Protein AF-A0A4P8ILK4-F1 (afdb_monomer)

pLDDT: mean 90.53, std 11.46, range [46.41, 98.56]

Structure (mmCIF, N/CA/C/O backbone):
data_AF-A0A4P8ILK4-F1
#
_entry.id   AF-A0A4P8ILK4-F1
#
loop_
_atom_site.group_PDB
_atom_site.id
_atom_site.type_symbol
_atom_site.label_atom_id
_atom_site.label_alt_id
_atom_site.label_comp_id
_atom_site.label_asym_id
_atom_site.label_entity_id
_atom_site.label_seq_id
_atom_site.pdbx_PDB_ins_code
_atom_site.Cartn_x
_atom_site.Cartn_y
_atom_site.Cartn_z
_atom_site.occupancy
_atom_site.B_iso_or_equiv
_atom_site.auth_seq_id
_atom_site.auth_comp_id
_atom_site.auth_asym_id
_atom_site.auth_atom_id
_atom_site.pdbx_PDB_model_num
ATOM 1 N N . MET A 1 1 ? -16.793 13.798 9.198 1.00 87.25 1 MET A N 1
ATOM 2 C CA . MET A 1 1 ? -15.628 13.717 8.285 1.00 87.25 1 MET A CA 1
ATOM 3 C C . MET A 1 1 ? -14.921 12.386 8.518 1.00 87.25 1 MET A C 1
ATOM 5 O O . MET A 1 1 ? -14.859 11.968 9.666 1.00 87.25 1 MET A O 1
ATOM 9 N N . GLN A 1 2 ? -14.453 11.700 7.471 1.00 94.69 2 GLN A N 1
ATOM 10 C CA . GLN A 1 2 ? -13.714 10.430 7.574 1.00 94.69 2 GLN A CA 1
ATOM 11 C C . GLN A 1 2 ? -12.237 10.688 7.248 1.00 94.69 2 GLN A C 1
ATOM 13 O O . GLN A 1 2 ? -11.947 11.325 6.239 1.00 94.69 2 GLN A O 1
ATOM 18 N N . ILE A 1 3 ? -11.320 10.219 8.097 1.00 97.44 3 ILE A N 1
ATOM 19 C CA . ILE A 1 3 ? -9.865 10.368 7.914 1.00 97.44 3 ILE A CA 1
ATOM 20 C C . ILE A 1 3 ? -9.252 8.972 7.788 1.00 97.44 3 ILE A C 1
ATOM 22 O O . ILE A 1 3 ? -9.681 8.052 8.489 1.00 97.44 3 ILE A O 1
ATOM 26 N N . GLY A 1 4 ? -8.285 8.790 6.889 1.00 97.38 4 GLY A N 1
ATOM 27 C CA . GLY A 1 4 ? -7.621 7.509 6.641 1.00 97.38 4 GLY A CA 1
ATOM 28 C C . GLY A 1 4 ? -6.121 7.654 6.385 1.00 97.38 4 GLY A C 1
ATOM 29 O O . GLY A 1 4 ? -5.600 8.764 6.287 1.00 97.38 4 GLY A O 1
ATOM 30 N N . ARG A 1 5 ?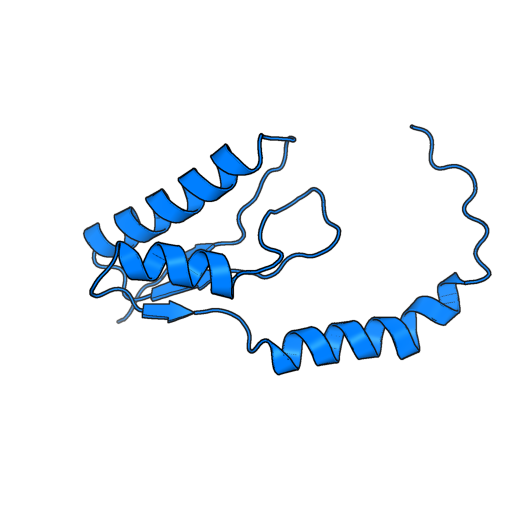 -5.429 6.516 6.279 1.00 97.00 5 ARG A N 1
ATOM 31 C CA . ARG A 1 5 ? -3.986 6.424 6.043 1.00 97.00 5 ARG A CA 1
ATOM 32 C C . ARG A 1 5 ? -3.701 5.771 4.696 1.00 97.00 5 ARG A C 1
ATOM 34 O O . ARG A 1 5 ? -4.091 4.635 4.461 1.00 97.00 5 ARG A O 1
ATOM 41 N N . PHE A 1 6 ? -2.955 6.463 3.845 1.00 96.88 6 PHE A N 1
ATOM 42 C CA . PHE A 1 6 ? -2.328 5.863 2.671 1.00 96.88 6 PHE A CA 1
ATOM 43 C C . PHE A 1 6 ? -0.903 5.417 3.024 1.00 96.88 6 PHE A C 1
ATOM 45 O O . PHE A 1 6 ? -0.154 6.172 3.648 1.00 96.88 6 PHE A O 1
ATOM 52 N N . MET A 1 7 ? -0.541 4.187 2.675 1.00 95.75 7 MET A N 1
ATOM 53 C CA . MET A 1 7 ? 0.746 3.571 2.987 1.00 95.75 7 MET A CA 1
ATOM 54 C C . MET A 1 7 ? 1.482 3.239 1.691 1.00 95.75 7 MET A C 1
ATOM 56 O O . MET A 1 7 ? 1.067 2.367 0.931 1.00 95.75 7 MET A O 1
ATOM 60 N N . THR A 1 8 ? 2.596 3.933 1.467 1.00 93.56 8 THR A N 1
ATOM 61 C CA . THR A 1 8 ? 3.523 3.668 0.357 1.00 93.56 8 THR A CA 1
ATOM 62 C C . THR A 1 8 ? 4.583 2.631 0.704 1.00 93.56 8 THR A C 1
ATOM 64 O O . THR A 1 8 ? 5.287 2.189 -0.184 1.00 93.56 8 THR A O 1
ATOM 67 N N . MET A 1 9 ? 4.704 2.223 1.973 1.00 93.06 9 MET A N 1
ATOM 68 C CA . MET A 1 9 ? 5.704 1.249 2.437 1.00 93.06 9 MET A CA 1
ATOM 69 C C . MET A 1 9 ? 7.157 1.615 2.052 1.00 93.06 9 MET A C 1
ATOM 71 O O . MET A 1 9 ? 7.848 0.795 1.448 1.00 93.06 9 MET A O 1
ATOM 75 N N . PRO A 1 10 ? 7.631 2.839 2.363 1.00 91.31 10 PRO A N 1
ATOM 76 C CA . PRO A 1 10 ? 8.933 3.307 1.904 1.00 91.31 10 PRO A CA 1
ATOM 77 C C . PRO A 1 10 ? 10.087 2.620 2.645 1.00 91.31 10 PRO A C 1
ATOM 79 O O . PRO A 1 10 ? 10.012 2.385 3.855 1.00 91.31 10 PRO A O 1
ATOM 82 N N . ALA A 1 11 ? 11.174 2.387 1.920 1.00 89.50 11 ALA A N 1
ATOM 83 C CA . ALA A 1 11 ? 12.451 1.890 2.415 1.00 89.50 11 ALA A CA 1
ATOM 84 C C . ALA A 1 11 ? 13.585 2.608 1.654 1.00 89.50 11 ALA A C 1
ATOM 86 O O . ALA A 1 11 ? 14.123 2.061 0.698 1.00 89.50 11 ALA A O 1
ATOM 87 N N . PRO A 1 12 ? 13.889 3.873 2.010 1.00 85.56 12 PRO A N 1
ATOM 88 C CA . PRO A 1 12 ? 14.899 4.668 1.308 1.00 85.56 12 PRO A CA 1
ATOM 89 C C . PRO A 1 12 ? 16.298 4.042 1.386 1.00 85.56 12 PRO A C 1
ATOM 91 O O . PRO A 1 12 ? 17.051 4.116 0.419 1.00 85.56 12 PRO A O 1
ATOM 94 N N . GLU A 1 13 ? 16.620 3.380 2.499 1.00 87.06 13 GLU A N 1
ATOM 95 C CA . GLU A 1 13 ? 17.746 2.455 2.594 1.00 87.06 13 GLU A CA 1
ATOM 96 C C . GLU A 1 13 ? 17.252 0.998 2.552 1.00 87.06 13 GLU A C 1
ATOM 98 O O . GLU A 1 13 ? 16.166 0.711 3.073 1.00 87.06 13 GLU A O 1
ATOM 103 N N . PRO A 1 14 ? 18.048 0.055 2.007 1.00 82.31 14 PRO A N 1
ATOM 104 C CA . PRO A 1 14 ? 17.718 -1.363 2.046 1.00 82.31 14 PRO A CA 1
ATOM 105 C C . PRO A 1 14 ? 17.492 -1.849 3.478 1.00 82.31 14 PRO A C 1
ATOM 107 O O . PRO A 1 14 ? 18.304 -1.618 4.378 1.00 82.31 14 PRO A O 1
ATOM 110 N N . ARG A 1 15 ? 16.381 -2.553 3.685 1.00 86.38 15 ARG A N 1
ATOM 111 C CA . ARG A 1 15 ? 16.014 -3.165 4.963 1.00 86.38 15 ARG A CA 1
ATOM 112 C C . ARG A 1 15 ? 15.495 -4.573 4.720 1.00 86.38 15 ARG A C 1
ATOM 114 O O . ARG A 1 15 ? 14.997 -4.843 3.630 1.00 86.38 15 ARG A O 1
ATOM 121 N N . PRO A 1 16 ? 15.577 -5.472 5.712 1.00 90.38 16 PRO A N 1
ATOM 122 C CA . PRO A 1 16 ? 14.957 -6.781 5.595 1.00 90.38 16 PRO A CA 1
ATOM 123 C C . PRO A 1 16 ? 13.459 -6.647 5.306 1.00 90.38 16 PRO A C 1
ATOM 125 O O . PRO A 1 16 ? 12.740 -5.960 6.032 1.00 90.38 16 PRO A O 1
ATOM 128 N N . ASP A 1 17 ? 12.973 -7.353 4.289 1.00 89.38 17 ASP A N 1
ATOM 129 C CA . ASP A 1 17 ? 11.573 -7.309 3.850 1.00 89.38 17 ASP A CA 1
ATOM 130 C C . ASP A 1 17 ? 10.589 -7.539 5.008 1.00 89.38 17 ASP A C 1
ATOM 132 O O . ASP A 1 17 ? 9.568 -6.859 5.129 1.00 89.38 17 ASP A O 1
ATOM 136 N N . ALA A 1 18 ? 10.926 -8.472 5.904 1.00 91.94 18 ALA A N 1
ATOM 137 C CA . ALA A 1 18 ? 10.129 -8.794 7.084 1.00 91.94 18 ALA A CA 1
ATOM 138 C C . ALA A 1 18 ? 9.945 -7.592 8.028 1.00 91.94 18 ALA A C 1
ATOM 140 O O . ALA A 1 18 ? 8.862 -7.421 8.586 1.00 91.94 18 ALA A O 1
ATOM 141 N N . GLU A 1 19 ? 10.965 -6.740 8.178 1.00 93.00 19 GLU A N 1
ATOM 142 C CA . GLU A 1 19 ? 10.896 -5.533 9.009 1.00 93.00 19 GLU A CA 1
ATOM 143 C C . GLU A 1 19 ? 9.892 -4.535 8.420 1.00 93.00 19 GLU A C 1
ATOM 145 O O . GLU A 1 19 ? 9.002 -4.046 9.119 1.00 93.00 19 GLU A O 1
ATOM 150 N N . ILE A 1 20 ? 9.988 -4.274 7.113 1.00 92.81 20 ILE A N 1
ATOM 151 C CA . ILE A 1 20 ? 9.113 -3.323 6.419 1.00 92.81 20 ILE A CA 1
ATOM 152 C C . ILE A 1 20 ? 7.658 -3.802 6.442 1.00 92.81 20 ILE A C 1
ATOM 154 O O . ILE A 1 20 ? 6.749 -3.017 6.727 1.00 92.81 20 ILE A O 1
ATOM 158 N N . LEU A 1 21 ? 7.433 -5.096 6.208 1.00 93.94 21 LEU A N 1
ATOM 159 C CA . LEU A 1 21 ? 6.106 -5.702 6.278 1.00 93.94 21 LEU A CA 1
ATOM 160 C C . LEU A 1 21 ? 5.523 -5.654 7.696 1.00 93.94 21 LEU A C 1
ATOM 162 O O . LEU A 1 21 ? 4.369 -5.246 7.842 1.00 93.94 21 LEU A O 1
ATOM 166 N N . SER A 1 22 ? 6.304 -5.995 8.732 1.00 95.19 22 SER A N 1
ATOM 167 C CA . SER A 1 22 ? 5.860 -5.900 10.136 1.00 95.19 22 SER A CA 1
ATOM 168 C C . SER A 1 22 ? 5.433 -4.478 10.475 1.00 95.19 22 SER A C 1
ATOM 170 O O . SER A 1 22 ? 4.324 -4.256 10.958 1.00 95.19 22 SER A O 1
ATOM 172 N N . ARG A 1 23 ? 6.253 -3.490 10.095 1.00 95.00 23 ARG A N 1
ATOM 173 C CA . ARG A 1 23 ? 5.953 -2.073 10.308 1.00 95.00 23 ARG A CA 1
ATOM 174 C C . ARG A 1 23 ? 4.652 -1.644 9.628 1.00 95.00 23 ARG A C 1
ATOM 176 O O . ARG A 1 23 ? 3.879 -0.885 10.209 1.00 95.00 23 ARG A O 1
ATOM 183 N N . GLY A 1 24 ? 4.390 -2.110 8.406 1.00 96.06 24 GLY A N 1
ATOM 184 C CA . GLY A 1 24 ? 3.132 -1.833 7.704 1.00 96.06 24 GLY A CA 1
ATOM 185 C C . GLY A 1 24 ? 1.909 -2.410 8.418 1.00 96.06 24 GLY A C 1
ATOM 186 O O . GLY A 1 24 ? 0.876 -1.746 8.512 1.00 96.06 24 GLY A O 1
ATOM 187 N N . ILE A 1 25 ? 2.037 -3.623 8.963 1.00 97.38 25 ILE A N 1
ATOM 188 C CA . ILE A 1 25 ? 0.979 -4.276 9.746 1.00 97.38 25 ILE A CA 1
ATOM 189 C C . ILE A 1 25 ? 0.726 -3.500 11.043 1.00 97.38 25 ILE A C 1
ATOM 191 O O . ILE A 1 25 ? -0.420 -3.164 11.341 1.00 97.38 25 ILE A O 1
ATOM 195 N N . GLU A 1 26 ? 1.784 -3.169 11.783 1.00 98.06 26 GLU A N 1
ATOM 196 C CA . GLU A 1 26 ? 1.713 -2.395 13.027 1.00 98.06 26 GLU A CA 1
ATOM 197 C C . GLU A 1 26 ? 1.070 -1.023 12.806 1.00 98.06 26 GLU A C 1
ATOM 199 O O . GLU A 1 26 ? 0.194 -0.621 13.570 1.00 98.06 26 GLU A O 1
ATOM 204 N N . LEU A 1 27 ? 1.430 -0.330 11.719 1.00 97.69 27 LEU A N 1
ATOM 205 C CA . LEU A 1 27 ? 0.818 0.945 11.341 1.00 97.69 27 LEU A CA 1
ATOM 206 C C . LEU A 1 27 ? -0.683 0.816 11.067 1.00 97.69 27 LEU A C 1
ATOM 208 O O . LEU A 1 27 ? -1.446 1.698 11.461 1.00 97.69 27 LEU A O 1
ATOM 212 N N . ALA A 1 28 ? -1.122 -0.257 10.408 1.00 98.38 28 ALA A N 1
ATOM 213 C CA . ALA A 1 28 ? -2.539 -0.475 10.132 1.00 98.38 28 ALA A CA 1
ATOM 214 C C . ALA A 1 28 ? -3.341 -0.794 11.406 1.00 98.38 28 ALA A C 1
ATOM 216 O O . ALA A 1 28 ? -4.448 -0.280 11.580 1.00 98.38 28 ALA A O 1
ATOM 217 N N . VAL A 1 29 ? -2.768 -1.580 12.321 1.00 98.50 29 VAL A N 1
ATOM 218 C CA . VAL A 1 29 ? -3.370 -1.861 13.634 1.00 98.50 29 VAL A CA 1
ATOM 219 C C . VAL A 1 29 ? -3.445 -0.586 14.479 1.00 98.50 29 VAL A C 1
ATOM 221 O O . VAL A 1 29 ? -4.499 -0.273 15.032 1.00 98.50 29 VAL A O 1
ATOM 224 N N . ALA A 1 30 ? -2.367 0.199 14.529 1.00 98.50 30 ALA A N 1
ATOM 225 C CA . ALA A 1 30 ? -2.350 1.481 15.228 1.00 98.50 30 ALA A CA 1
ATOM 226 C C . ALA A 1 30 ? -3.376 2.462 14.637 1.00 98.50 30 ALA A C 1
ATOM 228 O O . ALA A 1 30 ? -4.070 3.159 15.377 1.00 98.50 30 ALA A O 1
ATOM 229 N N . ALA A 1 31 ? -3.528 2.484 13.309 1.00 98.56 31 ALA A N 1
ATOM 230 C CA . ALA A 1 31 ? -4.533 3.305 12.648 1.00 98.56 31 ALA A CA 1
ATOM 231 C C . ALA A 1 31 ? -5.960 2.959 13.113 1.00 98.56 31 ALA A C 1
ATOM 233 O O . ALA A 1 31 ? -6.755 3.857 13.392 1.00 98.56 31 ALA A O 1
ATOM 234 N N . GLU A 1 32 ? -6.280 1.671 13.262 1.00 98.44 32 GLU A N 1
ATOM 235 C CA . GLU A 1 32 ? -7.575 1.242 13.797 1.00 98.44 32 GLU A CA 1
ATOM 236 C C . GLU A 1 32 ? -7.775 1.650 15.264 1.00 98.44 32 GLU A C 1
ATOM 238 O O . GLU A 1 32 ? -8.868 2.086 15.645 1.00 98.44 32 GLU A O 1
ATOM 243 N N . GLN A 1 33 ? -6.738 1.511 16.092 1.00 98.31 33 GLN A N 1
ATOM 244 C CA . GLN A 1 33 ? -6.787 1.888 17.508 1.00 98.31 33 GLN A CA 1
ATOM 245 C C . GLN A 1 33 ? -7.022 3.392 17.689 1.00 98.31 33 GLN A C 1
ATOM 247 O O . GLN A 1 33 ? -7.764 3.796 18.579 1.00 98.31 33 GLN A O 1
ATOM 252 N N . LEU A 1 34 ? -6.456 4.210 16.799 1.00 98.19 34 LEU A N 1
ATOM 253 C CA . LEU A 1 34 ? -6.649 5.661 16.757 1.00 98.19 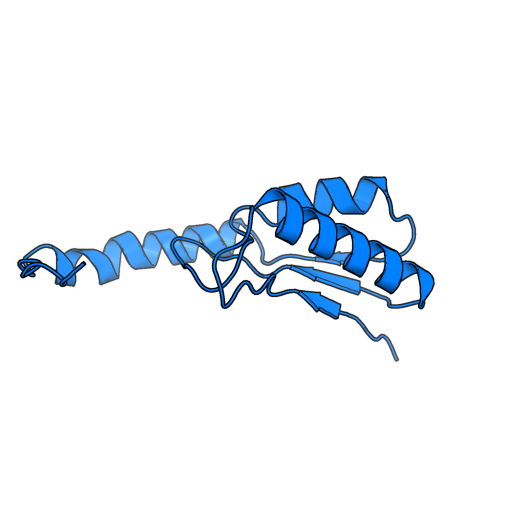34 LEU A CA 1
ATOM 254 C C . LEU A 1 34 ? -7.992 6.089 16.136 1.00 98.19 34 LEU A C 1
ATOM 256 O O . LEU A 1 34 ? -8.280 7.282 16.065 1.00 98.19 34 LEU A O 1
ATOM 260 N N . GLY A 1 35 ? -8.820 5.144 15.678 1.00 98.00 35 GLY A N 1
ATOM 261 C CA . GLY A 1 35 ? -10.141 5.435 15.119 1.00 98.00 35 GLY A CA 1
ATOM 262 C C . GLY A 1 35 ? -10.119 5.968 13.683 1.00 98.00 35 GLY A C 1
ATOM 263 O O . GLY A 1 35 ? -11.091 6.592 13.250 1.00 98.00 35 GLY A O 1
ATOM 264 N N . LEU A 1 36 ? -9.041 5.731 12.923 1.00 98.50 36 LEU A N 1
ATOM 265 C CA . LEU A 1 36 ? -9.029 6.024 11.490 1.00 98.50 36 LEU A CA 1
ATOM 266 C C . LEU A 1 36 ? -10.024 5.123 10.751 1.00 98.50 36 LEU A C 1
ATOM 268 O O . LEU A 1 36 ? -10.255 3.967 11.095 1.00 98.50 36 LEU A O 1
ATOM 272 N N . SER A 1 37 ? -10.610 5.675 9.695 1.00 98.38 37 SER A N 1
ATOM 273 C CA . SER A 1 37 ? -11.668 5.011 8.931 1.00 98.38 37 SER A CA 1
ATOM 274 C C . SER A 1 37 ? -11.138 4.014 7.899 1.00 98.38 37 SER A C 1
ATOM 276 O O . SER A 1 37 ? -11.796 3.011 7.624 1.00 98.38 37 SER A O 1
ATOM 278 N N . HIS A 1 38 ? -9.966 4.289 7.317 1.00 98.19 38 HIS A N 1
ATOM 279 C CA . HIS A 1 38 ? -9.429 3.533 6.189 1.00 98.19 38 HIS A CA 1
ATOM 280 C C . HIS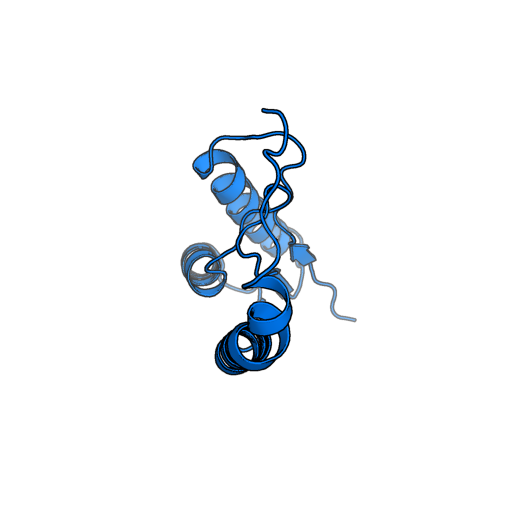 A 1 38 ? -7.906 3.402 6.249 1.00 98.19 38 HIS A C 1
ATOM 282 O O . HIS A 1 38 ? -7.215 4.349 6.633 1.00 98.19 38 HIS A O 1
ATOM 288 N N . VAL A 1 39 ? -7.397 2.277 5.752 1.00 98.19 39 VAL A N 1
ATOM 289 C CA . VAL A 1 39 ? -6.003 2.088 5.337 1.00 98.19 39 VAL A CA 1
ATOM 290 C C . VAL A 1 39 ? -5.980 1.698 3.865 1.00 98.19 39 VAL A C 1
ATOM 292 O O . VAL A 1 39 ? -6.697 0.792 3.445 1.00 98.19 39 VAL A O 1
ATOM 295 N N . TRP A 1 40 ? -5.147 2.385 3.089 1.00 97.50 40 TRP A N 1
ATOM 296 C CA . TRP A 1 40 ? -4.894 2.087 1.684 1.00 97.50 40 TRP A CA 1
ATOM 297 C C . TRP A 1 40 ? -3.429 1.741 1.459 1.00 97.50 40 TRP A C 1
ATOM 299 O O . TRP A 1 40 ? -2.555 2.413 2.004 1.00 97.50 40 TRP A O 1
ATOM 309 N N . LEU A 1 41 ? -3.168 0.731 0.634 1.00 96.88 41 LEU A N 1
ATOM 310 C CA . LEU A 1 41 ? -1.821 0.344 0.221 1.00 96.88 41 LEU A CA 1
ATOM 311 C C . LEU A 1 41 ? -1.566 0.717 -1.239 1.00 96.88 41 LEU A C 1
ATOM 313 O O . LEU A 1 41 ? -2.394 0.455 -2.115 1.00 96.88 41 LEU A O 1
ATOM 317 N N . ALA A 1 42 ? -0.400 1.310 -1.488 1.00 94.19 42 ALA A N 1
ATOM 318 C CA . ALA A 1 42 ? 0.143 1.464 -2.830 1.00 94.19 42 ALA A CA 1
ATOM 319 C C . ALA A 1 42 ? 0.619 0.110 -3.388 1.00 94.19 42 ALA A C 1
ATOM 321 O O . ALA A 1 42 ? 0.859 -0.827 -2.625 1.00 94.19 42 ALA A O 1
ATOM 322 N N . GLU A 1 43 ? 0.774 0.018 -4.710 1.00 93.94 43 GLU A N 1
ATOM 323 C CA . GLU A 1 43 ? 1.376 -1.136 -5.383 1.00 93.94 43 GLU A CA 1
ATOM 324 C C . GLU A 1 43 ? 2.664 -0.708 -6.088 1.00 93.94 43 GLU A C 1
ATOM 326 O O . GLU A 1 43 ? 2.687 0.296 -6.802 1.00 93.94 43 GLU A O 1
ATOM 331 N N . HIS A 1 44 ? 3.736 -1.462 -5.867 1.00 91.56 44 HIS A N 1
ATOM 332 C CA . HIS A 1 44 ? 5.082 -1.135 -6.318 1.00 91.56 44 HIS A CA 1
ATOM 333 C C . HIS A 1 44 ? 5.762 -2.384 -6.877 1.00 91.56 44 HIS A C 1
ATOM 335 O O . HIS A 1 44 ? 5.882 -3.396 -6.188 1.00 91.56 44 HIS A O 1
ATOM 341 N N . HIS A 1 45 ? 6.226 -2.295 -8.124 1.00 89.31 45 HIS A N 1
ATOM 342 C CA . HIS A 1 45 ? 6.955 -3.357 -8.817 1.00 89.31 45 HIS A CA 1
ATOM 343 C C . HIS A 1 45 ? 8.310 -2.823 -9.273 1.00 89.31 45 HIS A C 1
ATOM 345 O O . HIS A 1 45 ? 8.388 -1.687 -9.733 1.00 89.31 45 HIS A O 1
ATOM 351 N N . PHE A 1 46 ? 9.353 -3.648 -9.155 1.00 86.50 46 PHE A N 1
ATOM 352 C CA . PHE A 1 46 ? 10.698 -3.367 -9.683 1.00 86.50 46 PHE A CA 1
ATOM 353 C C . PHE A 1 46 ? 11.307 -2.033 -9.211 1.00 86.50 46 PHE A C 1
ATOM 355 O O . PHE A 1 46 ? 11.928 -1.311 -9.983 1.00 86.50 46 PHE A O 1
ATOM 362 N N . THR A 1 47 ? 11.124 -1.692 -7.933 1.00 85.56 47 THR A N 1
ATOM 363 C CA . THR A 1 47 ? 11.671 -0.474 -7.323 1.00 85.56 47 THR A CA 1
ATOM 364 C C . THR A 1 47 ? 12.412 -0.799 -6.030 1.00 85.56 47 THR A C 1
ATOM 366 O O . THR A 1 47 ? 12.038 -1.724 -5.313 1.00 85.56 47 THR A O 1
ATOM 369 N N . ASN A 1 48 ? 13.449 -0.020 -5.729 1.00 78.75 48 ASN A N 1
ATOM 370 C CA . ASN A 1 48 ? 14.183 -0.041 -4.463 1.00 78.75 48 ASN A CA 1
ATOM 371 C C . ASN A 1 48 ? 13.631 0.958 -3.431 1.00 78.75 48 ASN A C 1
ATOM 373 O O . ASN A 1 48 ? 14.141 1.025 -2.322 1.00 78.75 48 ASN A O 1
ATOM 377 N N . TYR A 1 49 ? 12.613 1.745 -3.786 1.00 81.44 49 TYR A N 1
ATOM 378 C CA . TYR A 1 49 ? 12.088 2.809 -2.931 1.00 81.44 49 TYR A CA 1
ATOM 379 C C . TYR A 1 49 ? 11.036 2.318 -1.928 1.00 81.44 49 TYR A C 1
ATOM 381 O O . TYR A 1 49 ? 10.879 2.904 -0.854 1.00 81.44 49 TYR A O 1
ATOM 389 N N . ALA A 1 50 ? 10.263 1.289 -2.285 1.00 84.94 50 ALA A N 1
ATOM 390 C CA . ALA A 1 50 ? 9.068 0.908 -1.545 1.00 84.94 50 ALA A CA 1
ATOM 391 C C . ALA A 1 50 ? 8.667 -0.562 -1.729 1.00 84.94 50 ALA A C 1
ATOM 393 O O . ALA A 1 50 ? 8.818 -1.137 -2.805 1.00 84.94 50 ALA A O 1
ATOM 394 N N . TYR A 1 51 ? 8.067 -1.138 -0.685 1.00 87.19 51 TYR A N 1
ATOM 395 C CA . TYR A 1 51 ? 7.708 -2.554 -0.603 1.00 87.19 51 TYR A CA 1
ATOM 396 C C . TYR A 1 51 ? 6.196 -2.771 -0.629 1.00 87.19 51 TYR A C 1
ATOM 398 O O . TYR A 1 51 ? 5.538 -2.682 0.404 1.00 87.19 51 TYR A O 1
ATOM 406 N N . SER A 1 52 ? 5.626 -3.101 -1.790 1.00 88.25 52 SER A N 1
ATOM 407 C CA . SER A 1 52 ? 4.228 -3.556 -1.877 1.00 88.25 52 SER A CA 1
ATOM 408 C C . SER A 1 52 ? 3.892 -4.106 -3.270 1.00 88.25 52 SER A C 1
ATOM 410 O O . SER A 1 52 ? 3.098 -3.526 -4.001 1.00 88.25 52 SER A O 1
ATOM 412 N N . SER A 1 53 ? 4.482 -5.227 -3.687 1.00 89.00 53 SER A N 1
ATOM 413 C CA . SER A 1 53 ? 4.158 -5.820 -5.003 1.00 89.00 53 SER A CA 1
ATOM 414 C C . SER A 1 53 ? 2.829 -6.583 -5.020 1.00 89.00 53 SER A C 1
ATOM 416 O O . SER A 1 53 ? 2.299 -6.908 -6.079 1.00 89.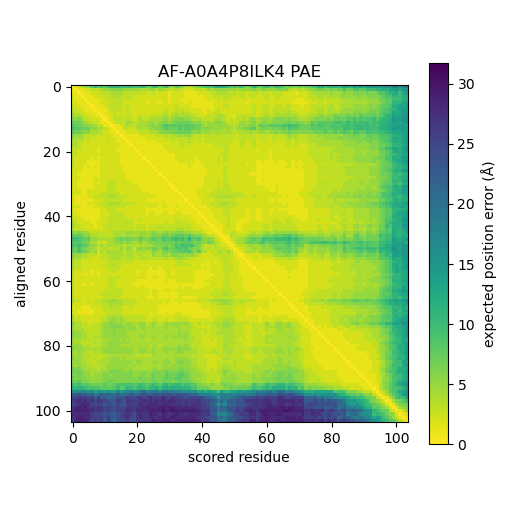00 53 SER A O 1
ATOM 418 N N . ARG A 1 54 ? 2.293 -6.918 -3.838 1.00 90.88 54 ARG A N 1
ATOM 419 C CA . ARG A 1 54 ? 1.084 -7.742 -3.663 1.00 90.88 54 ARG A CA 1
ATOM 420 C C . ARG A 1 54 ? 0.205 -7.174 -2.539 1.00 90.88 54 ARG A C 1
ATOM 422 O O . ARG A 1 54 ? 0.035 -7.837 -1.510 1.00 90.88 54 ARG A O 1
ATOM 429 N N . PRO A 1 55 ? -0.360 -5.962 -2.696 1.00 94.88 55 PRO A N 1
ATOM 430 C CA . PRO A 1 55 ? -1.065 -5.263 -1.620 1.00 94.88 55 PRO A CA 1
ATOM 431 C C . PRO A 1 55 ? -2.232 -6.078 -1.053 1.00 94.88 55 PRO A C 1
ATOM 433 O O . PRO A 1 55 ? -2.423 -6.103 0.157 1.00 94.88 55 PRO A O 1
ATOM 436 N N . LEU A 1 56 ? -2.963 -6.827 -1.888 1.00 95.19 56 LEU A N 1
ATOM 437 C CA . LEU A 1 56 ? -4.080 -7.665 -1.434 1.00 95.19 56 LEU A CA 1
ATOM 438 C C . LEU A 1 56 ? -3.659 -8.751 -0.433 1.00 95.19 56 LEU A C 1
ATOM 440 O O . LEU A 1 56 ? -4.422 -9.067 0.479 1.00 95.19 56 LEU A O 1
ATOM 444 N N . MET A 1 57 ? -2.446 -9.301 -0.552 1.00 94.94 57 MET A N 1
ATOM 445 C CA . MET A 1 57 ? -1.943 -10.280 0.417 1.00 94.94 57 MET A CA 1
ATOM 446 C C . MET A 1 57 ? -1.636 -9.625 1.763 1.00 94.94 57 MET A C 1
ATOM 448 O O . MET A 1 57 ? -2.034 -10.147 2.804 1.00 94.94 57 MET A O 1
ATOM 452 N N . LEU A 1 58 ? -0.994 -8.454 1.746 1.00 95.81 58 LEU A N 1
ATOM 453 C CA . LEU A 1 58 ? -0.720 -7.695 2.964 1.00 95.81 58 LEU A CA 1
ATOM 454 C C . LEU A 1 58 ? -2.023 -7.223 3.631 1.00 95.81 58 LEU A C 1
ATOM 456 O O . LEU A 1 58 ? -2.183 -7.390 4.838 1.00 95.81 58 LEU A O 1
ATOM 460 N N . LEU A 1 59 ? -2.996 -6.731 2.856 1.00 97.44 59 LEU A N 1
ATOM 461 C CA . LEU A 1 59 ? -4.321 -6.370 3.372 1.00 97.44 59 LEU A CA 1
ATOM 462 C C . LEU A 1 59 ? -5.054 -7.571 3.965 1.00 97.44 59 LEU A C 1
ATOM 464 O O . LEU A 1 59 ? -5.678 -7.423 5.006 1.00 97.44 59 LEU A O 1
ATOM 468 N N . SER A 1 60 ? -4.954 -8.756 3.359 1.00 97.38 60 SER A N 1
ATOM 469 C CA . SER A 1 60 ? -5.556 -9.974 3.921 1.00 97.38 60 SER A CA 1
ATOM 470 C C . SER A 1 60 ? -4.970 -10.301 5.299 1.00 97.38 60 SER A C 1
ATOM 472 O O . SER A 1 60 ? -5.688 -10.683 6.219 1.00 97.38 60 SER A O 1
ATOM 474 N N . HIS A 1 61 ? -3.663 -10.097 5.468 1.00 97.06 61 HIS A N 1
ATOM 475 C CA . HIS A 1 61 ? -2.983 -10.301 6.744 1.00 97.06 61 HIS A CA 1
ATOM 476 C C . HIS A 1 61 ? -3.342 -9.239 7.798 1.00 97.06 61 HIS A C 1
ATOM 478 O O . HIS A 1 61 ? -3.449 -9.557 8.986 1.00 97.06 61 HIS A O 1
ATOM 484 N N . ILE A 1 62 ? -3.543 -7.990 7.367 1.00 98.12 62 ILE A N 1
ATOM 485 C CA . ILE A 1 62 ? -4.032 -6.891 8.210 1.00 98.12 62 ILE A CA 1
ATOM 486 C C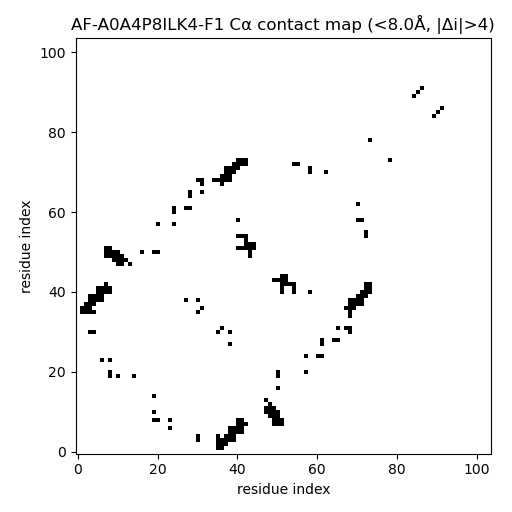 . ILE A 1 62 ? -5.480 -7.153 8.638 1.00 98.12 62 ILE A C 1
ATOM 488 O O . ILE A 1 62 ? -5.782 -7.029 9.818 1.00 98.12 62 ILE A O 1
ATOM 492 N N . ALA A 1 63 ? -6.344 -7.601 7.721 1.00 98.38 63 ALA A N 1
ATOM 493 C CA . ALA A 1 63 ? -7.749 -7.915 7.990 1.00 98.38 63 ALA A CA 1
ATOM 494 C C . ALA A 1 63 ? -7.924 -8.971 9.088 1.00 98.38 63 ALA A C 1
ATOM 496 O O . ALA A 1 63 ? -8.902 -8.945 9.822 1.00 98.38 63 ALA A O 1
ATOM 497 N N . ALA A 1 64 ? -6.968 -9.891 9.234 1.00 98.38 64 ALA A N 1
ATOM 498 C CA . ALA A 1 64 ? -6.979 -10.875 10.315 1.00 98.38 64 ALA A CA 1
ATOM 499 C C . ALA A 1 64 ? -6.691 -10.271 11.708 1.00 98.38 64 ALA A C 1
ATOM 501 O O . ALA A 1 64 ? -6.885 -10.946 12.715 1.00 98.38 64 ALA A O 1
ATOM 502 N N . ARG A 1 65 ? -6.195 -9.028 11.781 1.00 98.31 65 ARG A N 1
ATOM 503 C CA . ARG A 1 65 ? -5.797 -8.322 13.016 1.00 98.31 65 ARG A CA 1
ATOM 504 C C . ARG A 1 65 ? -6.644 -7.094 13.321 1.00 98.31 65 ARG A C 1
ATOM 506 O O . ARG A 1 65 ? -6.469 -6.500 14.381 1.00 98.31 65 ARG A O 1
ATOM 513 N N . THR A 1 66 ? -7.521 -6.708 12.404 1.00 98.38 66 THR A N 1
ATOM 514 C CA . THR A 1 66 ? -8.367 -5.525 12.521 1.00 98.38 66 THR A CA 1
ATOM 515 C C . THR A 1 66 ? -9.826 -5.895 12.280 1.00 98.38 66 THR A C 1
ATOM 517 O O . THR A 1 66 ? -10.123 -6.843 11.559 1.00 98.38 66 THR A O 1
ATOM 520 N N . CYS A 1 67 ? -10.763 -5.181 12.901 1.00 97.94 67 CYS A N 1
ATOM 521 C CA . CYS A 1 67 ? -12.191 -5.535 12.843 1.00 97.94 67 CYS A CA 1
ATOM 522 C C . CYS A 1 67 ? -13.130 -4.385 12.455 1.00 97.94 67 CYS A C 1
ATOM 524 O O . CYS A 1 67 ? -14.316 -4.614 12.217 1.00 97.94 67 CYS A O 1
ATOM 526 N N . ARG A 1 68 ? -12.626 -3.151 12.378 1.00 97.88 68 ARG A N 1
ATOM 527 C CA . ARG A 1 68 ? -13.393 -1.930 12.089 1.00 97.88 68 ARG A CA 1
ATOM 528 C C . ARG A 1 68 ? -12.833 -1.141 10.912 1.00 97.88 68 ARG A C 1
ATOM 530 O O . ARG A 1 68 ? -13.612 -0.567 10.151 1.00 97.88 68 ARG A O 1
ATOM 537 N N . ILE A 1 69 ? -11.509 -1.061 10.778 1.00 98.50 69 ILE A N 1
ATOM 538 C CA . ILE A 1 69 ? -10.876 -0.246 9.740 1.00 98.50 69 ILE A CA 1
ATOM 539 C C . ILE A 1 69 ? -11.121 -0.845 8.355 1.00 98.50 69 ILE A C 1
ATOM 541 O O . ILE A 1 69 ? -11.008 -2.052 8.141 1.00 98.50 69 ILE A O 1
ATOM 545 N N . ARG A 1 70 ? -11.458 0.010 7.389 1.00 98.44 70 ARG A N 1
ATOM 546 C CA . ARG A 1 70 ? -11.697 -0.407 6.006 1.00 98.44 70 ARG A CA 1
ATOM 547 C C . ARG A 1 70 ? -10.375 -0.482 5.251 1.00 98.44 70 ARG A C 1
ATOM 549 O O . ARG A 1 70 ? -9.535 0.408 5.365 1.00 98.44 70 ARG A O 1
ATOM 556 N N . LEU A 1 71 ? -10.205 -1.529 4.457 1.00 98.38 71 LEU A N 1
ATOM 557 C CA . LEU A 1 71 ? -8.959 -1.832 3.759 1.00 98.38 71 LEU A CA 1
ATOM 558 C C . LEU A 1 71 ? -9.115 -1.600 2.255 1.00 98.38 71 LEU A C 1
ATOM 560 O O . LEU A 1 71 ? -10.116 -2.014 1.671 1.00 98.38 71 LEU A O 1
ATOM 564 N N . GLY A 1 72 ? -8.143 -0.928 1.638 1.00 96.94 72 GLY A N 1
ATOM 565 C CA . GLY A 1 72 ? -8.196 -0.539 0.230 1.00 96.94 72 GLY A CA 1
ATOM 566 C C . GLY A 1 72 ? -6.879 -0.729 -0.518 1.00 96.94 72 GLY A C 1
ATOM 567 O O . GLY A 1 72 ? -5.791 -0.543 0.024 1.00 96.94 72 GLY A O 1
ATOM 568 N N . ALA A 1 73 ? -6.993 -1.079 -1.793 1.00 95.94 73 ALA A N 1
ATOM 569 C CA . ALA A 1 73 ? -5.912 -1.096 -2.770 1.00 95.94 73 ALA A CA 1
ATOM 570 C C . ALA A 1 73 ? -6.479 -0.673 -4.131 1.00 95.94 73 ALA A C 1
ATOM 572 O O . ALA A 1 73 ? -7.699 -0.609 -4.314 1.00 95.94 73 ALA A O 1
ATOM 573 N N . LEU A 1 74 ? -5.599 -0.400 -5.095 1.00 91.19 74 LEU A N 1
ATOM 574 C CA . LEU A 1 74 ? -6.029 -0.198 -6.476 1.00 91.19 74 LEU A CA 1
ATOM 575 C C . LEU A 1 74 ? -6.693 -1.472 -7.032 1.00 91.19 74 LEU A C 1
ATOM 577 O O . LEU A 1 74 ? -6.312 -2.582 -6.652 1.00 91.19 74 LEU A O 1
ATOM 581 N N . PRO A 1 75 ? -7.671 -1.353 -7.949 1.00 92.19 75 PRO A N 1
ATOM 582 C CA . PRO A 1 75 ? -8.264 -2.523 -8.583 1.00 92.19 75 PRO A CA 1
ATOM 583 C C . PRO A 1 75 ? -7.199 -3.316 -9.352 1.00 92.19 75 PRO A C 1
ATOM 585 O O . PRO A 1 75 ? -6.661 -2.822 -10.344 1.00 92.19 75 PRO A O 1
ATOM 588 N N . GLN A 1 76 ? -6.927 -4.561 -8.941 1.00 90.81 76 GLN A N 1
ATOM 589 C CA . GLN A 1 76 ? -5.853 -5.378 -9.530 1.00 90.81 76 GLN A CA 1
ATOM 590 C C . GLN A 1 76 ? -5.983 -5.505 -11.055 1.00 90.81 76 GLN A C 1
ATOM 592 O O . GLN A 1 76 ? -4.989 -5.464 -11.772 1.00 90.81 76 GLN A O 1
ATOM 597 N N . ALA A 1 77 ? -7.214 -5.596 -11.569 1.00 92.81 77 ALA A N 1
ATOM 598 C CA . ALA A 1 77 ? -7.471 -5.644 -13.006 1.00 92.81 77 ALA A CA 1
ATOM 599 C C . ALA A 1 77 ? -6.949 -4.397 -13.744 1.00 92.81 77 ALA A C 1
ATOM 601 O O . ALA A 1 77 ? -6.389 -4.515 -14.830 1.00 92.81 77 ALA A O 1
ATOM 602 N N . GLN A 1 78 ? -7.093 -3.207 -13.153 1.00 93.19 78 GLN A N 1
ATOM 603 C CA . GLN A 1 78 ? -6.595 -1.961 -13.739 1.00 93.19 78 GLN A CA 1
ATOM 604 C C . GLN A 1 78 ? -5.071 -1.870 -13.647 1.00 93.19 78 GLN A C 1
ATOM 606 O O . GLN A 1 78 ? -4.434 -1.443 -14.608 1.00 93.19 78 GLN A O 1
ATOM 611 N N . VAL A 1 79 ? -4.488 -2.316 -12.529 1.00 91.94 79 VAL A N 1
ATOM 612 C CA . VAL A 1 79 ? -3.029 -2.356 -12.358 1.00 91.94 79 VAL A CA 1
ATOM 613 C C . VAL A 1 79 ? -2.396 -3.268 -13.407 1.00 91.94 79 VAL A C 1
ATOM 615 O O . VAL A 1 79 ? -1.523 -2.834 -14.156 1.00 91.94 79 VAL A O 1
ATOM 618 N N . LEU A 1 80 ? -2.900 -4.496 -13.549 1.00 92.12 80 LEU A N 1
ATOM 619 C CA . LEU A 1 80 ? -2.394 -5.446 -14.540 1.00 92.12 80 LEU A CA 1
ATOM 620 C C . LEU A 1 80 ? -2.619 -4.958 -15.976 1.00 92.12 80 LEU A C 1
ATOM 622 O O . LEU A 1 80 ? -1.736 -5.113 -16.816 1.00 92.12 80 LEU A O 1
ATOM 626 N N . ALA A 1 81 ? -3.758 -4.322 -16.264 1.00 95.00 81 ALA A N 1
ATOM 627 C CA . ALA A 1 81 ? -3.997 -3.714 -17.571 1.00 95.00 81 ALA A CA 1
ATOM 628 C C . ALA A 1 81 ? -2.990 -2.593 -17.880 1.00 95.00 81 ALA A C 1
ATOM 630 O O . ALA A 1 81 ? -2.526 -2.487 -19.013 1.00 95.00 81 ALA A O 1
ATOM 631 N N . SER A 1 82 ? -2.624 -1.782 -16.884 1.00 93.19 82 SER A N 1
ATOM 632 C CA . SER A 1 82 ? -1.593 -0.749 -17.025 1.00 93.19 82 SER A CA 1
ATOM 633 C C . SER A 1 82 ? -0.221 -1.360 -17.323 1.00 93.19 82 SER A C 1
ATOM 635 O O . SER A 1 82 ? 0.422 -0.984 -18.300 1.00 93.19 82 SER A O 1
ATOM 637 N N 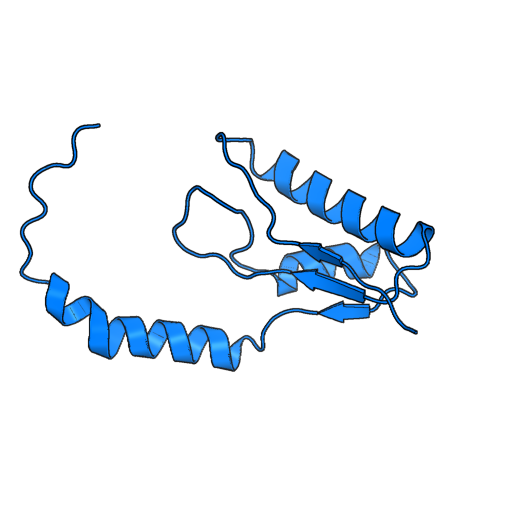. MET A 1 83 ? 0.189 -2.369 -16.545 1.00 92.62 83 MET A N 1
ATOM 638 C CA . MET A 1 83 ? 1.465 -3.069 -16.744 1.00 92.62 83 MET A CA 1
ATOM 639 C C . MET A 1 83 ? 1.539 -3.742 -18.116 1.00 92.62 83 MET A C 1
ATOM 641 O O . MET A 1 83 ? 2.564 -3.670 -18.788 1.00 92.62 83 MET A O 1
ATOM 645 N N . ARG A 1 84 ? 0.433 -4.343 -18.567 1.00 95.56 84 ARG A N 1
ATOM 646 C CA . ARG A 1 84 ? 0.332 -4.925 -19.905 1.00 95.56 84 ARG A CA 1
ATOM 647 C C . ARG A 1 84 ? 0.525 -3.871 -20.994 1.00 95.56 84 ARG A C 1
ATOM 649 O O . ARG A 1 84 ? 1.336 -4.083 -21.884 1.00 95.56 84 ARG A O 1
ATOM 656 N N . ARG A 1 85 ? -0.159 -2.726 -20.906 1.00 95.69 85 ARG A N 1
ATOM 657 C CA . ARG A 1 85 ? 0.008 -1.629 -21.878 1.00 95.69 85 ARG A CA 1
ATOM 658 C C . ARG A 1 85 ? 1.434 -1.088 -21.888 1.00 95.69 85 ARG A C 1
ATOM 660 O O . ARG A 1 85 ? 1.955 -0.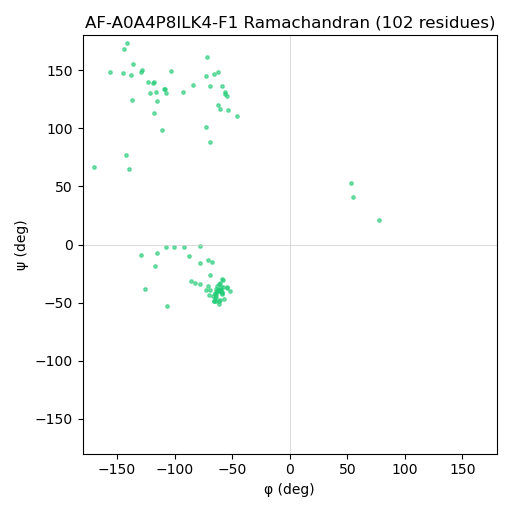789 -22.953 1.00 95.69 85 ARG A O 1
ATOM 667 N N . PHE A 1 86 ? 2.067 -0.978 -20.721 1.00 93.56 86 PHE A N 1
ATOM 668 C CA . PHE A 1 86 ? 3.473 -0.595 -20.626 1.00 93.56 86 PHE A CA 1
ATOM 669 C C . PHE A 1 86 ? 4.373 -1.609 -21.351 1.00 93.56 86 PHE A C 1
ATOM 671 O O . PHE A 1 86 ? 5.195 -1.228 -22.180 1.00 93.56 86 PHE A O 1
ATOM 678 N N . ALA A 1 87 ? 4.170 -2.905 -21.113 1.00 93.75 87 ALA A N 1
ATOM 679 C CA . ALA A 1 87 ? 4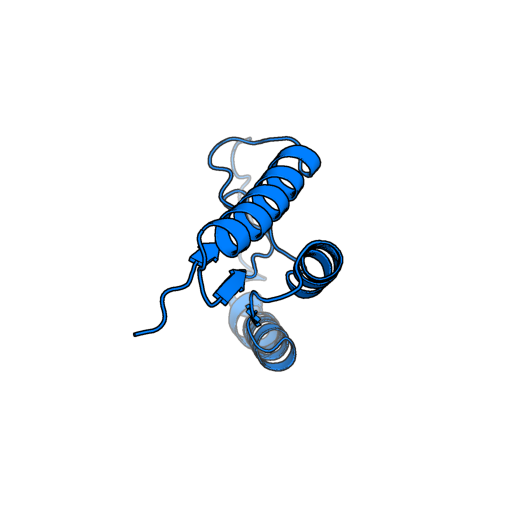.919 -3.955 -21.797 1.00 93.75 87 ALA A CA 1
ATOM 680 C C . ALA A 1 87 ? 4.679 -3.975 -23.319 1.00 93.75 87 ALA A C 1
ATOM 682 O O . ALA A 1 87 ? 5.619 -4.172 -24.078 1.00 93.75 87 ALA A O 1
ATOM 683 N N . GLU A 1 88 ? 3.446 -3.753 -23.777 1.00 96.44 88 GLU A N 1
ATOM 684 C CA . GLU A 1 88 ? 3.088 -3.810 -25.202 1.00 96.44 88 GLU A CA 1
ATOM 685 C C . GLU A 1 88 ? 3.499 -2.551 -25.980 1.00 96.44 88 GLU A C 1
ATOM 687 O O . GLU A 1 88 ? 3.838 -2.646 -27.157 1.00 96.44 88 GLU A O 1
ATOM 692 N N . HIS A 1 89 ? 3.460 -1.373 -25.351 1.00 95.81 89 HIS A N 1
ATOM 693 C CA . HIS A 1 89 ? 3.591 -0.095 -26.061 1.00 95.81 89 HIS A CA 1
ATOM 694 C C . HIS A 1 89 ? 4.814 0.733 -25.669 1.00 95.81 89 HIS A C 1
ATOM 696 O O . HIS A 1 89 ? 5.182 1.634 -26.417 1.00 95.81 89 HIS A O 1
ATOM 702 N N . VAL A 1 90 ? 5.432 0.463 -24.517 1.00 93.00 90 VAL A N 1
ATOM 703 C CA . VAL A 1 90 ? 6.599 1.218 -24.035 1.00 93.00 90 VAL A CA 1
ATOM 704 C C . VAL A 1 90 ? 7.865 0.386 -24.183 1.00 93.00 90 VAL A C 1
ATOM 706 O O . VAL A 1 90 ? 8.801 0.829 -24.838 1.00 93.00 90 VAL A O 1
ATOM 709 N N . MET A 1 91 ? 7.879 -0.842 -23.657 1.00 92.69 91 MET A N 1
ATOM 710 C CA . MET A 1 91 ? 9.076 -1.696 -23.664 1.00 92.69 91 MET A CA 1
ATOM 711 C C . MET A 1 91 ? 9.717 -1.939 -25.045 1.00 92.69 91 MET A C 1
ATOM 713 O O . MET A 1 91 ? 10.946 -1.942 -25.095 1.00 92.69 91 MET A O 1
ATOM 717 N N . PRO A 1 92 ? 8.980 -2.092 -26.168 1.00 94.44 92 PRO A N 1
ATOM 718 C CA . PRO A 1 92 ? 9.605 -2.290 -27.477 1.00 94.44 92 PRO A CA 1
ATOM 719 C C . PRO A 1 92 ? 10.539 -1.149 -27.899 1.00 94.44 92 PRO A C 1
ATOM 721 O O . PRO A 1 92 ? 11.537 -1.403 -28.564 1.00 94.44 92 PRO A O 1
ATOM 724 N N . ALA A 1 93 ? 10.275 0.089 -27.461 1.00 91.88 93 ALA A N 1
ATOM 725 C CA . ALA A 1 93 ? 11.143 1.235 -27.745 1.00 91.88 93 ALA A CA 1
ATOM 726 C C . ALA A 1 93 ? 12.517 1.148 -27.050 1.00 91.88 93 ALA A C 1
ATOM 728 O O . ALA A 1 93 ? 13.435 1.876 -27.413 1.00 91.88 93 ALA A O 1
ATOM 729 N N . PHE A 1 94 ? 12.661 0.258 -26.064 1.00 86.06 94 PHE A N 1
ATOM 730 C CA . PHE A 1 94 ? 13.893 0.034 -25.306 1.00 86.06 94 PHE A CA 1
ATOM 731 C C . PHE A 1 94 ? 14.582 -1.289 -25.670 1.00 86.06 94 PHE A C 1
ATOM 733 O O . PHE A 1 94 ? 15.648 -1.575 -25.139 1.00 86.06 94 PHE A O 1
ATOM 740 N N . ALA A 1 95 ? 14.004 -2.103 -26.561 1.00 79.06 95 ALA A N 1
ATOM 741 C CA . ALA A 1 95 ? 14.535 -3.427 -26.894 1.00 79.06 95 ALA A CA 1
ATOM 742 C C . ALA A 1 95 ? 15.864 -3.379 -27.675 1.00 79.06 95 ALA A C 1
ATOM 744 O O . ALA A 1 95 ? 16.654 -4.314 -27.587 1.00 79.06 95 ALA A O 1
ATOM 745 N N . GLU A 1 96 ? 16.121 -2.291 -28.406 1.00 68.69 96 GLU A N 1
ATOM 746 C CA . GLU A 1 96 ? 17.371 -2.067 -29.152 1.00 68.69 96 GLU A CA 1
ATOM 747 C C . GLU A 1 96 ? 18.349 -1.134 -28.422 1.00 68.69 96 GLU A C 1
ATOM 749 O O . GLU A 1 96 ? 19.460 -0.894 -28.895 1.00 68.69 96 GLU A O 1
ATOM 754 N N . ALA A 1 97 ? 17.964 -0.606 -27.255 1.00 63.94 97 ALA A N 1
ATOM 755 C CA . ALA A 1 97 ? 18.862 0.191 -26.436 1.00 63.94 97 ALA A CA 1
ATOM 756 C C . ALA A 1 97 ? 19.888 -0.749 -25.791 1.00 63.94 97 ALA A C 1
ATOM 758 O O . ALA A 1 97 ? 19.591 -1.444 -24.819 1.00 63.94 97 ALA A O 1
ATOM 759 N N . HIS A 1 98 ? 21.098 -0.796 -26.351 1.00 60.06 98 HIS A N 1
ATOM 760 C CA . HIS A 1 98 ? 22.234 -1.435 -25.701 1.00 60.06 98 HIS A CA 1
ATOM 761 C C . HIS A 1 98 ? 22.388 -0.843 -24.298 1.00 60.06 98 HIS A C 1
ATOM 763 O O . HIS A 1 98 ? 22.634 0.352 -24.141 1.00 60.06 98 HIS A O 1
ATOM 769 N N . VAL A 1 99 ? 22.213 -1.685 -23.280 1.00 59.78 99 VAL A N 1
ATOM 770 C CA . VAL A 1 99 ? 22.566 -1.347 -21.905 1.00 59.78 99 VAL A CA 1
ATOM 771 C C . VAL A 1 99 ? 24.092 -1.290 -21.870 1.00 59.78 99 VAL A C 1
ATOM 773 O O . VAL A 1 99 ? 24.746 -2.308 -21.657 1.00 59.78 99 VAL A O 1
ATOM 776 N N . GLU A 1 100 ? 24.672 -0.126 -22.166 1.00 57.59 100 GLU A N 1
ATOM 777 C CA . GLU A 1 100 ? 26.028 0.169 -21.706 1.00 57.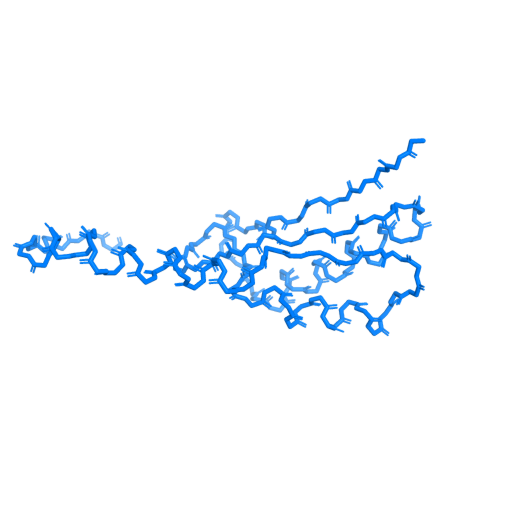59 100 GLU A CA 1
ATOM 778 C C . GLU A 1 100 ? 26.030 -0.034 -20.188 1.00 57.59 100 GLU A C 1
ATOM 780 O O . GLU A 1 100 ? 25.131 0.443 -19.492 1.00 57.59 100 GLU A O 1
ATOM 785 N N . GLU A 1 101 ? 26.977 -0.839 -19.706 1.00 53.34 101 GLU A N 1
ATOM 786 C CA . GLU A 1 101 ? 27.074 -1.288 -18.319 1.00 53.34 101 GLU A CA 1
ATOM 787 C C . GLU A 1 101 ? 26.862 -0.118 -17.347 1.00 53.34 101 GLU A C 1
ATOM 789 O O . GLU A 1 101 ? 27.690 0.787 -17.240 1.00 53.34 101 GLU A O 1
ATOM 794 N N . MET A 1 102 ? 25.737 -0.132 -16.625 1.00 46.41 102 MET A N 1
ATOM 795 C CA . MET A 1 102 ? 25.559 0.737 -15.466 1.00 46.41 102 MET A CA 1
ATOM 796 C C . MET A 1 102 ? 26.634 0.351 -14.442 1.00 46.41 102 MET A C 1
ATOM 798 O O . MET A 1 102 ? 26.656 -0.813 -14.031 1.00 46.41 102 MET A O 1
ATOM 802 N N . PRO A 1 103 ? 27.529 1.273 -14.039 1.00 48.59 103 PRO A N 1
ATOM 803 C CA . PRO A 1 103 ? 28.547 0.963 -13.048 1.00 48.59 103 PRO A CA 1
ATOM 804 C C . PRO A 1 103 ? 27.877 0.513 -11.744 1.00 48.59 103 PRO A C 1
ATOM 806 O O . PRO A 1 103 ? 26.865 1.086 -11.333 1.00 48.59 103 PRO A O 1
ATOM 809 N N . ALA A 1 104 ? 28.440 -0.556 -11.174 1.00 53.28 104 ALA A N 1
ATOM 810 C CA . ALA A 1 104 ? 27.969 -1.243 -9.972 1.00 53.28 104 ALA A CA 1
ATOM 811 C C . ALA A 1 104 ? 27.913 -0.345 -8.728 1.00 53.28 104 ALA A C 1
ATOM 813 O O . ALA A 1 104 ? 28.779 0.553 -8.600 1.00 53.28 104 ALA A O 1
#

Solvent-accessible surface area (backbone atoms only — not comparable to full-atom values): 6308 Å² total; per-residue (Å²): 140,86,52,65,46,79,43,66,48,74,32,89,59,94,68,63,66,68,58,59,52,49,51,54,45,52,51,52,47,50,38,40,75,73,65,33,50,34,41,31,40,45,76,39,74,98,60,78,51,34,66,25,76,54,40,70,61,54,50,55,59,40,53,78,72,49,92,76,50,42,79,45,62,75,61,64,70,58,54,53,51,50,55,49,49,42,56,72,73,48,47,67,82,52,70,81,58,76,77,71,81,75,83,130

Nearest PDB structures (foldseek):
  4us5-assembly1_A  TM=9.342E-01  e=2.023E-04  Streptomyces bottropensis
  4uwm-assembly1_A  TM=9.411E-01  e=3.945E-04  Pseudomonas putida
  4uwm-assembly1_B  TM=8.986E-01  e=3.229E-04  Pseudomonas putida
  5aec-assembly1_B  TM=9.408E-01  e=6.731E-04  Pseudomonas putida
  5aec-assembly1_A  TM=9.399E-01  e=7.693E-04  Pseudomonas putida

Sequence (104 aa):
MQIGRFMTMPAPEPRPDAEILSRGIELAVAAEQLGLSHVWLAEHHFTNYAYSSRPLMLLSHIAARTCRIRLGALPQAQVLASMRRFAEHVMPAFAEAHVEEMPA

Mean predicted aligned error: 5.56 Å

InterPro domains:
  IPR011251 Luciferase-like domain [PF00296] (9-73)
  IPR036661 Luciferase-like domain superfamily [G3DSA:3.20.20.30] (1-75)
  IPR036661 Luciferase-like domain superfamily [SSF51679] (1-74)
  IPR050766 Bacterial Luciferase Oxidoreductase [PTHR30137] (1-73)

Foldseek 3Di:
DAAEEEDQLFDQDDDPLVVSLVVLLVVLLVCVVVPHAEYEYEADDPDPTHDHPPVVVSQVVSCVRHDGHYYYYPDVVVVVVVVVCCVVPPVVVCPPPPPPDDDD

Secondary structure (DSSP, 8-state):
---EEEE--B-SS---HHHHHHHHHHHHHHHHHTT-SEEEE----S-SSB--S-HHHHHHHHHTT-SSSEEEE--HHHHHHHHHHHHHHTGGGGTT--------

Radius of gyration: 17.09 Å; Cα contacts (8 Å, |Δi|>4): 119; chains: 1; bounding box: 44×25×47 Å

Organism: NCBI:txid2571746